Protein AF-A0A1F6GQZ3-F1 (afdb_monomer)

Nearest PDB structures (foldseek):
  5t8y-assembly2_B  TM=8.795E-01  e=8.833E-03  Bacillus subtilis subsp. subtilis str. 168
  5d0b-assembly2_B  TM=8.791E-01  e=3.260E-02  Bacillus subtilis subsp. subtilis str. 168
  5d6s-assembly5_E  TM=8.304E-01  e=1.911E-02  Streptococcus thermophilus
  5d08-assembly2_B  TM=8.276E-01  e=3.670E-02  Bacillus subtilis subsp. subtilis str. 168

Mean predicted aligned error: 3.93 Å

Foldseek 3Di:
DDDLLLALQCLLQADDDADDLVNLQSLAQPQHGDCPVVVPDPVNVPDDDDDDDPPHDDCVCPPDALVVLLPDDPVNVVVVPPPHSNPRCPSVSNNNSSCSNVVNDDD

Organism: NCBI:txid1817773

Solvent-accessible surface area (backbone atoms only — not comparable to full-atom values): 6557 Å² total; per-residue (Å²): 137,83,63,58,95,74,32,48,36,42,53,32,34,69,52,79,77,85,69,54,76,66,52,31,60,71,32,45,76,34,58,67,44,69,57,67,73,53,73,71,29,80,65,55,75,71,53,84,83,74,85,58,71,99,80,37,86,62,70,94,60,64,88,73,50,49,77,59,47,64,68,60,48,73,72,57,46,55,68,66,27,60,99,40,78,68,51,67,28,38,70,69,34,42,30,53,22,17,35,19,30,74,64,54,71,86,131

pLDDT: mean 92.51, std 8.57, range [40.41, 98.38]

Radius of gyration: 14.85 Å; Cα contacts (8 Å, |Δi|>4): 106; chains: 1; bounding box: 38×34×35 Å

Structure (mmCIF, N/CA/C/O backbone):
data_AF-A0A1F6GQZ3-F1
#
_entry.id   AF-A0A1F6GQZ3-F1
#
loop_
_atom_site.group_PDB
_atom_site.id
_atom_site.type_symbol
_atom_site.label_atom_id
_atom_site.label_alt_id
_atom_site.label_comp_id
_atom_site.label_asym_id
_atom_site.label_entity_id
_atom_site.label_seq_id
_atom_site.pdbx_PDB_ins_code
_atom_site.Cartn_x
_atom_site.Cartn_y
_atom_site.Cartn_z
_atom_site.occupancy
_atom_site.B_iso_or_equiv
_atom_site.auth_seq_id
_atom_site.auth_comp_id
_atom_site.auth_asym_id
_atom_site.auth_atom_id
_atom_site.pdbx_PDB_model_num
ATOM 1 N N . MET A 1 1 ? 21.784 -2.403 -0.321 1.00 72.56 1 MET A N 1
ATOM 2 C CA . MET A 1 1 ? 21.061 -2.692 0.937 1.00 72.56 1 MET A CA 1
ATOM 3 C C . MET A 1 1 ? 19.886 -1.729 1.010 1.00 72.56 1 MET A C 1
ATOM 5 O O . MET A 1 1 ? 20.075 -0.581 0.629 1.00 72.56 1 MET A O 1
ATOM 9 N N . VAL A 1 2 ? 18.689 -2.191 1.378 1.00 89.00 2 VAL A N 1
ATOM 10 C CA . VAL A 1 2 ? 17.484 -1.346 1.479 1.00 89.00 2 VAL A CA 1
ATOM 11 C C . VAL A 1 2 ? 17.300 -0.934 2.935 1.00 89.00 2 VAL A C 1
ATOM 13 O O . VAL A 1 2 ? 17.387 -1.787 3.812 1.00 89.00 2 VAL A O 1
ATOM 16 N N . ASP A 1 3 ? 17.019 0.345 3.179 1.00 94.44 3 ASP A N 1
ATOM 17 C CA . ASP A 1 3 ? 16.510 0.808 4.471 1.00 94.44 3 ASP A CA 1
ATOM 18 C C . ASP A 1 3 ? 14.975 0.748 4.457 1.00 94.44 3 ASP A C 1
ATOM 20 O O . ASP A 1 3 ? 14.308 1.472 3.712 1.00 94.44 3 ASP A O 1
ATOM 24 N N . ALA A 1 4 ? 14.411 -0.155 5.260 1.00 94.56 4 ALA A N 1
ATOM 25 C CA . ALA A 1 4 ? 12.973 -0.398 5.303 1.00 94.56 4 ALA A CA 1
ATOM 26 C C . ALA A 1 4 ? 12.183 0.805 5.840 1.00 94.56 4 ALA A C 1
ATOM 28 O O . ALA A 1 4 ? 11.042 1.000 5.425 1.00 94.56 4 ALA A O 1
ATOM 29 N N . ASN A 1 5 ? 12.796 1.663 6.664 1.00 93.12 5 ASN A N 1
ATOM 30 C CA . ASN A 1 5 ? 12.127 2.833 7.248 1.00 93.12 5 ASN A CA 1
ATOM 31 C C . ASN A 1 5 ? 11.669 3.855 6.194 1.00 93.12 5 ASN A C 1
ATOM 33 O O . ASN A 1 5 ? 10.792 4.677 6.467 1.00 93.12 5 ASN A O 1
ATOM 37 N N . TRP A 1 6 ? 12.243 3.774 4.989 1.00 93.75 6 TRP A N 1
ATOM 38 C CA . TRP A 1 6 ? 11.943 4.625 3.836 1.00 93.75 6 TRP A CA 1
ATOM 39 C C . TRP A 1 6 ? 11.265 3.872 2.686 1.00 93.75 6 TRP A C 1
ATOM 41 O O . TRP A 1 6 ? 10.843 4.479 1.701 1.00 93.75 6 TRP A O 1
ATOM 51 N N . CYS A 1 7 ? 11.154 2.546 2.780 1.00 97.31 7 CYS A N 1
ATOM 52 C CA . CYS A 1 7 ? 10.561 1.732 1.731 1.00 97.31 7 CYS A CA 1
ATOM 53 C C . CYS A 1 7 ? 9.032 1.839 1.773 1.00 97.31 7 CYS A C 1
ATOM 55 O O . CYS A 1 7 ? 8.396 1.342 2.698 1.00 97.31 7 CYS A O 1
ATOM 57 N N . ILE A 1 8 ? 8.422 2.417 0.732 1.00 97.69 8 ILE A N 1
ATOM 58 C CA . ILE A 1 8 ? 6.956 2.559 0.625 1.00 97.69 8 ILE A CA 1
ATOM 59 C C . ILE A 1 8 ? 6.250 1.201 0.746 1.00 97.69 8 ILE A C 1
ATOM 61 O O . ILE A 1 8 ? 5.222 1.106 1.412 1.00 97.69 8 ILE A O 1
ATOM 65 N N . SER A 1 9 ? 6.811 0.134 0.165 1.00 97.94 9 SER A N 1
ATOM 66 C CA . SER A 1 9 ? 6.224 -1.205 0.289 1.00 97.94 9 SER A CA 1
ATOM 67 C C . SER A 1 9 ? 6.234 -1.706 1.733 1.00 97.94 9 SER A C 1
ATOM 69 O O . SER A 1 9 ? 5.254 -2.291 2.172 1.00 97.94 9 SER A O 1
ATOM 71 N N . TYR A 1 10 ? 7.307 -1.467 2.490 1.00 98.00 10 TYR A N 1
ATOM 72 C CA . TYR A 1 10 ? 7.339 -1.826 3.910 1.00 98.00 10 TYR A CA 1
ATOM 73 C C . TYR A 1 10 ? 6.344 -0.978 4.708 1.00 98.00 10 TYR A C 1
ATOM 75 O O . TYR A 1 10 ? 5.538 -1.516 5.463 1.00 98.00 10 TYR A O 1
ATOM 83 N N . LEU A 1 11 ? 6.354 0.340 4.493 1.00 98.19 11 LEU A N 1
ATOM 84 C CA . LEU A 1 11 ? 5.482 1.277 5.199 1.00 98.19 11 LEU A CA 1
ATOM 85 C C . LEU A 1 11 ? 3.998 0.958 4.989 1.00 98.19 11 LEU A C 1
ATOM 87 O O . LEU A 1 11 ? 3.204 1.056 5.917 1.00 98.19 11 LEU A O 1
ATOM 91 N N . THR A 1 12 ? 3.611 0.555 3.783 1.00 98.38 12 THR A N 1
ATOM 92 C CA . THR A 1 12 ? 2.204 0.284 3.463 1.00 98.38 12 THR A CA 1
ATOM 93 C C . THR A 1 12 ? 1.752 -1.131 3.827 1.00 98.38 12 THR A C 1
ATOM 95 O O . THR A 1 12 ? 0.557 -1.318 4.045 1.00 98.38 12 THR A O 1
ATOM 98 N N . ILE A 1 13 ? 2.661 -2.112 3.925 1.00 98.31 13 ILE A N 1
ATOM 99 C CA . ILE A 1 13 ? 2.298 -3.520 4.173 1.00 98.31 13 ILE A CA 1
ATOM 100 C C . ILE A 1 13 ? 2.596 -3.968 5.610 1.00 98.31 13 ILE A C 1
ATOM 102 O O . ILE A 1 13 ? 1.766 -4.654 6.199 1.00 98.31 13 ILE A O 1
ATOM 106 N N . GLU A 1 14 ? 3.754 -3.609 6.172 1.00 97.88 14 GLU A N 1
ATOM 107 C CA . GLU A 1 14 ? 4.248 -4.186 7.436 1.00 97.88 14 GLU A CA 1
ATOM 108 C C . GLU A 1 14 ? 4.329 -3.187 8.592 1.00 97.88 14 GLU A C 1
ATOM 110 O O . GLU A 1 14 ? 4.285 -3.598 9.749 1.00 97.88 14 GLU A O 1
ATOM 115 N N . HIS A 1 15 ? 4.501 -1.889 8.316 1.00 97.31 15 HIS A N 1
ATOM 116 C CA . HIS A 1 15 ? 4.623 -0.890 9.382 1.00 97.31 15 HIS A CA 1
ATOM 117 C C . HIS A 1 15 ? 3.334 -0.812 10.197 1.00 97.31 15 HIS A C 1
ATOM 119 O O . HIS A 1 15 ? 2.243 -0.682 9.635 1.00 97.31 15 HIS A O 1
ATOM 125 N N . ILE A 1 16 ? 3.470 -0.830 11.521 1.00 95.69 16 ILE A N 1
ATOM 126 C CA . ILE A 1 16 ? 2.364 -0.754 12.476 1.00 95.69 16 ILE A CA 1
ATOM 127 C C . ILE A 1 16 ? 2.404 0.614 13.154 1.00 95.69 16 ILE A C 1
ATOM 129 O O . ILE A 1 16 ? 3.461 1.084 13.570 1.00 95.69 16 ILE A O 1
ATOM 133 N N . GLY A 1 17 ? 1.235 1.239 13.288 1.00 94.88 17 GLY A N 1
ATOM 134 C CA . GLY A 1 17 ? 1.092 2.560 13.892 1.00 94.88 17 GLY A CA 1
ATOM 135 C C . GLY A 1 17 ? 1.089 3.703 12.872 1.00 94.88 17 GLY A C 1
ATOM 136 O O . GLY A 1 17 ? 1.048 3.461 11.658 1.00 94.88 17 GLY A O 1
ATOM 137 N N . PRO A 1 18 ? 1.079 4.957 13.355 1.00 96.00 18 PRO A N 1
ATOM 138 C CA . PRO A 1 18 ? 0.974 6.135 12.507 1.00 96.00 18 PRO A CA 1
ATOM 139 C C . PRO A 1 18 ? 2.232 6.333 11.656 1.00 96.00 18 PRO A C 1
ATOM 141 O O . PRO A 1 18 ? 3.326 5.868 11.989 1.00 96.00 18 PRO A O 1
ATOM 144 N N . PHE A 1 19 ? 2.067 7.047 10.546 1.00 96.44 19 PHE A N 1
ATOM 145 C CA . PHE A 1 19 ? 3.194 7.553 9.773 1.00 96.44 19 PHE A CA 1
ATOM 146 C C . PHE A 1 19 ? 3.701 8.860 10.369 1.00 96.44 19 PHE A C 1
ATOM 148 O O . PHE A 1 19 ? 2.917 9.705 10.794 1.00 96.44 19 PHE A O 1
ATOM 155 N N . THR A 1 20 ? 5.016 9.064 10.327 1.00 95.94 20 THR A N 1
ATOM 156 C CA . THR A 1 20 ? 5.573 10.413 10.486 1.00 95.94 20 THR A CA 1
ATOM 157 C C . THR A 1 20 ? 5.141 11.304 9.309 1.00 95.94 20 THR A C 1
ATOM 159 O O . THR A 1 20 ? 4.834 10.780 8.231 1.00 95.94 20 THR A O 1
ATOM 162 N N . PRO A 1 21 ? 5.191 12.645 9.427 1.00 95.12 21 PRO A N 1
ATOM 163 C CA . PRO A 1 21 ? 4.843 13.541 8.316 1.00 95.12 21 PRO A CA 1
ATOM 164 C C . PRO A 1 21 ? 5.642 13.262 7.033 1.00 95.12 21 PRO A C 1
ATOM 166 O O . PRO A 1 21 ? 5.131 13.366 5.916 1.00 95.12 21 PRO A O 1
ATOM 169 N N . VAL A 1 22 ? 6.906 12.854 7.186 1.00 94.75 22 VAL A N 1
ATOM 170 C CA . VAL A 1 22 ? 7.781 12.503 6.063 1.00 94.75 22 VAL A CA 1
ATOM 171 C C . VAL A 1 22 ? 7.345 11.190 5.410 1.00 94.75 22 VAL A C 1
ATOM 173 O O . VAL A 1 22 ? 7.255 11.123 4.184 1.00 94.75 22 VAL A O 1
ATOM 176 N N . GLN A 1 23 ? 7.021 10.167 6.206 1.00 96.75 23 GLN A N 1
ATOM 177 C CA . GLN A 1 23 ? 6.502 8.895 5.697 1.00 96.75 23 GLN A CA 1
ATOM 178 C C . GLN A 1 23 ? 5.155 9.086 4.993 1.00 96.75 23 GLN A C 1
ATOM 180 O O . GLN A 1 23 ? 4.995 8.599 3.878 1.00 96.75 23 GLN A O 1
ATOM 185 N N . ALA A 1 24 ? 4.236 9.864 5.573 1.00 96.06 24 ALA A N 1
ATOM 186 C CA . ALA A 1 24 ? 2.937 10.172 4.970 1.00 96.06 24 ALA A CA 1
ATOM 187 C C . ALA A 1 24 ? 3.083 10.901 3.624 1.00 96.06 24 ALA A C 1
ATOM 189 O O . ALA A 1 24 ? 2.374 10.611 2.662 1.00 96.06 24 ALA A O 1
ATOM 190 N N . LYS A 1 25 ? 4.048 11.825 3.511 1.00 95.06 25 LYS A N 1
ATOM 191 C CA . LYS A 1 25 ? 4.370 12.469 2.231 1.00 95.06 25 LYS A CA 1
ATOM 192 C C . LYS A 1 25 ? 4.932 11.472 1.213 1.00 95.06 25 LYS A C 1
ATOM 194 O O . LYS A 1 25 ? 4.571 11.549 0.041 1.00 95.06 25 LYS A O 1
ATOM 199 N N . ALA A 1 26 ? 5.807 10.562 1.638 1.00 94.31 26 ALA A N 1
ATOM 200 C CA . ALA A 1 26 ? 6.440 9.580 0.758 1.00 94.31 26 ALA A CA 1
ATOM 201 C C . ALA A 1 26 ? 5.456 8.526 0.221 1.00 94.31 26 ALA A C 1
ATOM 203 O O . ALA A 1 26 ? 5.594 8.098 -0.926 1.00 94.31 26 ALA A O 1
ATOM 204 N N . THR A 1 27 ? 4.461 8.137 1.022 1.00 96.31 27 THR A N 1
ATOM 205 C CA . THR A 1 27 ? 3.430 7.145 0.669 1.00 96.31 27 THR A CA 1
ATOM 206 C C . THR A 1 27 ? 2.220 7.746 -0.054 1.00 96.31 27 THR A C 1
ATOM 208 O O . THR A 1 27 ? 1.303 7.011 -0.418 1.00 96.31 27 THR A O 1
ATOM 211 N N . ARG A 1 28 ? 2.208 9.059 -0.328 1.00 95.00 28 ARG A N 1
ATOM 212 C CA . ARG A 1 28 ? 1.117 9.724 -1.057 1.00 95.00 28 ARG A CA 1
ATOM 213 C C . ARG A 1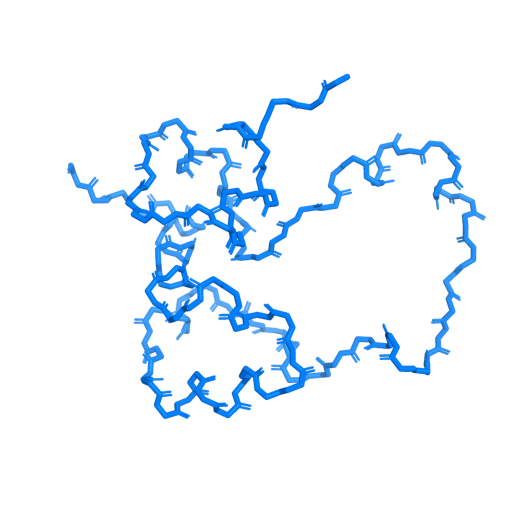 28 ? 0.827 9.021 -2.392 1.00 95.00 28 ARG A C 1
ATOM 215 O O . ARG A 1 28 ? 1.744 8.687 -3.145 1.00 95.00 28 ARG A O 1
ATOM 222 N N . GLY A 1 29 ? -0.457 8.803 -2.672 1.00 92.62 29 GLY A N 1
ATOM 223 C CA . GLY A 1 29 ? -0.939 8.057 -3.838 1.00 92.62 29 GLY A CA 1
ATOM 224 C C . GLY A 1 29 ? -0.722 6.538 -3.788 1.00 92.62 29 GLY A C 1
ATOM 225 O O . GLY A 1 29 ? -1.016 5.873 -4.774 1.00 92.62 29 GLY A O 1
ATOM 226 N N . SER A 1 30 ? -0.212 5.972 -2.687 1.00 95.31 30 SER A N 1
ATOM 227 C CA . SER A 1 30 ? 0.032 4.527 -2.547 1.00 95.31 30 SER A CA 1
ATOM 228 C C . SER A 1 30 ? -0.859 3.926 -1.458 1.00 95.31 30 SER A C 1
ATOM 230 O O . SER A 1 30 ? -0.760 4.310 -0.296 1.00 95.31 30 SER A O 1
ATOM 232 N N . LEU A 1 31 ? -1.709 2.958 -1.817 1.00 96.19 31 LEU A N 1
ATOM 233 C CA . LEU A 1 31 ? -2.558 2.243 -0.852 1.00 96.19 31 LEU A CA 1
ATOM 234 C C . LEU A 1 31 ? -1.883 0.991 -0.277 1.00 96.19 31 LEU A C 1
ATOM 236 O O . LEU A 1 31 ? -2.020 0.716 0.914 1.00 96.19 31 LEU A O 1
ATOM 240 N N . PHE A 1 32 ? -1.158 0.233 -1.104 1.00 96.88 32 PHE A N 1
ATOM 241 C CA . PHE A 1 32 ? -0.563 -1.043 -0.710 1.00 96.88 32 PHE A CA 1
ATOM 242 C C . PHE A 1 32 ? 0.575 -1.437 -1.660 1.00 96.88 32 PHE A C 1
ATOM 244 O O . PHE A 1 32 ? 0.342 -1.649 -2.847 1.00 96.88 32 PHE A O 1
ATOM 251 N N . GLY A 1 33 ? 1.797 -1.566 -1.142 1.00 96.56 33 GLY A N 1
ATOM 252 C CA . GLY A 1 33 ? 2.974 -1.907 -1.943 1.00 96.56 33 GLY A CA 1
ATOM 253 C C . GLY A 1 33 ? 3.566 -0.727 -2.725 1.00 96.56 33 GLY A C 1
ATOM 254 O O . GLY A 1 33 ? 3.133 0.419 -2.601 1.00 96.56 33 GLY A O 1
ATOM 255 N N . CYS A 1 34 ? 4.627 -1.006 -3.486 1.00 96.75 34 CYS A N 1
ATOM 256 C CA . CYS A 1 34 ? 5.297 -0.049 -4.368 1.00 96.75 34 CYS A CA 1
ATOM 257 C C . CYS A 1 34 ? 6.136 -0.789 -5.414 1.00 96.75 34 CYS A C 1
ATOM 259 O O . CYS A 1 34 ? 6.970 -1.612 -5.041 1.00 96.75 34 CYS A O 1
ATOM 261 N N . ASP A 1 35 ? 5.988 -0.413 -6.685 1.00 94.75 35 ASP A N 1
ATOM 26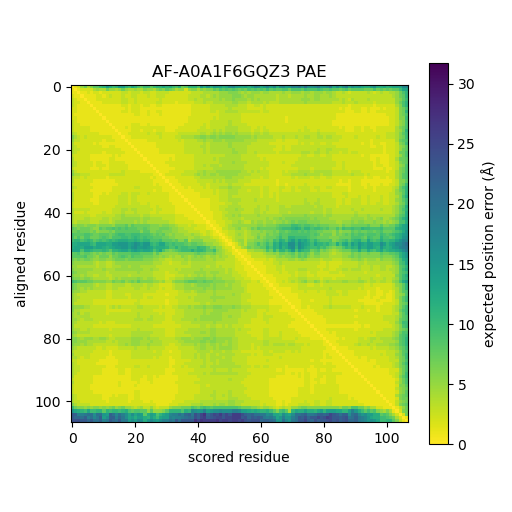2 C CA . ASP A 1 35 ? 6.730 -1.009 -7.803 1.00 94.75 35 ASP A CA 1
ATOM 263 C C . ASP A 1 35 ? 7.772 -0.077 -8.431 1.00 94.75 35 ASP A C 1
ATOM 265 O O . ASP A 1 35 ? 8.431 -0.446 -9.396 1.00 94.75 35 ASP A O 1
ATOM 269 N N . ARG A 1 36 ? 8.033 1.100 -7.850 1.00 94.81 36 ARG A N 1
ATOM 270 C CA . ARG A 1 36 ? 8.967 2.093 -8.426 1.00 94.81 36 ARG A CA 1
ATOM 271 C C . ARG A 1 36 ? 10.373 1.541 -8.693 1.00 94.81 36 ARG A C 1
ATOM 273 O O . ARG A 1 36 ? 11.026 1.931 -9.657 1.00 94.81 36 ARG A O 1
ATOM 280 N N . CYS A 1 37 ? 10.864 0.632 -7.845 1.00 95.06 37 CYS A N 1
ATOM 281 C CA . CYS A 1 37 ? 12.156 -0.023 -8.071 1.00 95.06 37 CYS A CA 1
ATOM 282 C C . CYS A 1 37 ? 12.114 -1.019 -9.241 1.00 95.06 37 CYS A C 1
ATOM 284 O O . CYS A 1 37 ? 13.116 -1.184 -9.935 1.00 95.06 37 CYS A O 1
ATOM 286 N N . GLN A 1 38 ? 10.962 -1.652 -9.476 1.00 94.12 38 GLN A N 1
ATOM 287 C CA . GLN A 1 38 ? 10.728 -2.527 -10.619 1.00 94.12 38 GLN A CA 1
ATOM 288 C C . GLN A 1 38 ? 10.574 -1.718 -11.911 1.00 94.12 38 GLN A C 1
ATOM 290 O O . GLN A 1 38 ? 11.161 -2.087 -12.923 1.00 94.12 38 GLN A O 1
ATOM 295 N N . GLU A 1 39 ? 9.855 -0.596 -11.871 1.00 93.31 39 GLU A N 1
ATOM 296 C CA . GLU A 1 39 ? 9.648 0.313 -13.010 1.00 93.31 39 GLU A CA 1
ATOM 297 C C . GLU A 1 39 ? 10.969 0.916 -13.519 1.00 93.31 39 GLU A C 1
ATOM 299 O O . GLU A 1 39 ? 11.195 1.028 -14.725 1.00 93.31 39 GLU A O 1
ATOM 304 N N . GLY A 1 40 ? 11.880 1.261 -12.602 1.00 94.38 40 GLY A N 1
ATOM 305 C CA . GLY A 1 40 ? 13.216 1.760 -12.940 1.00 94.38 40 GLY A CA 1
ATOM 306 C C . GLY A 1 40 ? 14.210 0.681 -13.387 1.00 94.38 40 GLY A C 1
ATOM 307 O O . GLY A 1 40 ? 15.324 1.012 -13.795 1.00 94.38 40 GLY A O 1
ATOM 308 N N . CYS A 1 41 ? 13.854 -0.605 -13.301 1.00 95.25 41 CYS A N 1
ATOM 309 C CA . CYS A 1 41 ? 14.767 -1.701 -13.614 1.00 95.25 41 CYS A CA 1
ATOM 310 C C . CYS A 1 41 ? 14.868 -1.930 -15.138 1.00 95.25 41 CYS A C 1
ATOM 312 O O . CYS A 1 41 ? 13.867 -2.268 -15.775 1.00 95.25 41 CYS A O 1
ATOM 314 N N . PRO A 1 42 ? 16.072 -1.863 -15.744 1.00 95.00 42 PRO A N 1
ATOM 315 C CA . PRO A 1 42 ? 16.242 -2.017 -17.194 1.00 95.00 42 PRO A CA 1
ATOM 316 C C . PRO A 1 42 ? 15.921 -3.429 -17.705 1.00 95.00 42 PRO A C 1
ATOM 318 O O . PRO A 1 42 ? 15.652 -3.616 -18.891 1.00 95.00 42 PRO A O 1
ATOM 321 N N . TYR A 1 43 ? 15.953 -4.431 -16.824 1.00 94.19 43 TYR A N 1
ATOM 322 C CA . TYR A 1 43 ? 15.586 -5.803 -17.166 1.00 94.19 43 TYR A CA 1
ATOM 323 C C . TYR A 1 43 ? 14.066 -5.989 -17.196 1.00 94.19 43 TYR A C 1
ATOM 325 O O . TYR A 1 43 ? 13.552 -6.600 -18.131 1.00 94.19 43 TYR A O 1
ATOM 333 N N . ASN A 1 44 ? 13.339 -5.407 -16.233 1.00 93.31 44 ASN A N 1
ATOM 334 C CA . ASN A 1 44 ? 11.878 -5.518 -16.171 1.00 93.31 44 ASN A CA 1
ATOM 335 C C . ASN A 1 44 ? 11.185 -4.789 -17.321 1.00 93.31 44 ASN A C 1
ATOM 337 O O . ASN A 1 44 ? 10.148 -5.250 -17.783 1.00 93.31 44 ASN A O 1
ATOM 341 N N . GLN A 1 45 ? 11.784 -3.722 -17.855 1.00 88.25 45 GLN A N 1
ATOM 342 C CA . GLN A 1 45 ? 11.268 -3.038 -19.050 1.00 88.25 45 GLN A CA 1
ATOM 343 C C . GLN A 1 45 ? 11.114 -3.964 -20.266 1.00 88.25 45 GLN A C 1
ATOM 345 O O . GLN A 1 45 ? 10.318 -3.685 -21.157 1.00 88.25 45 GLN A O 1
ATOM 350 N N . LYS A 1 46 ? 11.888 -5.055 -20.318 1.00 91.12 46 LYS A N 1
ATOM 351 C CA . LYS A 1 46 ? 11.865 -6.043 -21.404 1.00 91.12 46 LYS A CA 1
ATOM 352 C C . LYS A 1 46 ? 11.194 -7.353 -20.993 1.00 91.12 46 LYS A C 1
ATOM 354 O O . LYS A 1 46 ? 11.159 -8.287 -21.793 1.00 91.12 46 LYS A O 1
ATOM 359 N N . ALA A 1 47 ? 10.721 -7.456 -19.752 1.00 90.44 47 ALA A N 1
ATOM 360 C CA . ALA A 1 47 ? 10.125 -8.680 -19.250 1.00 90.44 47 ALA A CA 1
ATOM 361 C C . ALA A 1 47 ? 8.743 -8.902 -19.894 1.00 90.44 47 ALA A C 1
ATOM 363 O O . ALA A 1 47 ? 7.963 -7.955 -20.017 1.00 90.44 47 ALA A O 1
ATOM 364 N N . PRO A 1 48 ? 8.415 -10.136 -20.313 1.00 88.12 48 PRO A N 1
ATOM 365 C CA . PRO A 1 48 ? 7.102 -10.437 -20.862 1.00 88.12 48 PRO A CA 1
ATOM 366 C C . PRO A 1 48 ? 6.033 -10.359 -19.766 1.00 88.12 48 PRO A C 1
ATOM 368 O O . PRO A 1 48 ? 6.209 -10.893 -18.672 1.00 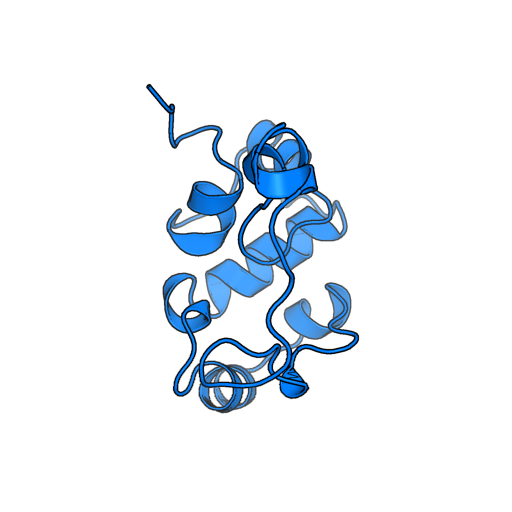88.12 48 PRO A O 1
ATOM 371 N N . VAL A 1 49 ? 4.894 -9.742 -20.081 1.00 85.31 49 VAL A N 1
ATOM 372 C CA . VAL A 1 49 ? 3.701 -9.813 -19.229 1.00 85.31 49 VAL A CA 1
ATOM 373 C C . VAL A 1 49 ? 3.010 -11.142 -19.502 1.00 85.31 49 VAL A C 1
ATOM 375 O O . VAL A 1 49 ? 2.666 -11.439 -20.646 1.00 85.31 49 VAL A O 1
ATOM 378 N N . GLN A 1 50 ? 2.800 -11.943 -18.460 1.00 82.94 50 GLN A N 1
ATOM 379 C CA . GLN A 1 50 ? 2.023 -13.170 -18.562 1.00 82.94 50 GLN A CA 1
ATOM 380 C C . GLN A 1 50 ? 0.549 -12.867 -18.251 1.00 82.94 50 GLN A C 1
ATOM 382 O O . GLN A 1 50 ? 0.225 -12.582 -17.097 1.00 82.94 50 GLN A O 1
ATOM 387 N N . PRO A 1 51 ? -0.360 -12.918 -19.239 1.00 80.25 51 PRO A N 1
ATOM 388 C CA . PRO A 1 51 ? -1.782 -12.794 -18.964 1.00 80.25 51 PRO A CA 1
ATOM 389 C C . PRO A 1 51 ? -2.306 -14.075 -18.302 1.00 80.25 51 PRO A C 1
ATOM 391 O O . PRO A 1 51 ? -1.980 -15.189 -18.717 1.00 80.25 51 PRO A O 1
ATOM 394 N N . GLY A 1 52 ? -3.171 -13.918 -17.301 1.00 82.38 52 GLY A N 1
ATOM 395 C CA . GLY A 1 52 ? -3.827 -15.043 -16.637 1.00 82.38 52 GLY A CA 1
ATOM 396 C C . GLY A 1 52 ? -2.942 -15.795 -15.633 1.00 82.38 52 GLY A C 1
ATOM 397 O O . GLY A 1 52 ? -1.836 -15.387 -15.291 1.00 82.38 52 GLY A O 1
ATOM 398 N N . GLY A 1 53 ? -3.471 -16.905 -15.117 1.00 85.62 53 GLY A N 1
ATOM 399 C CA . GLY A 1 53 ? -2.806 -17.711 -14.093 1.00 85.62 53 GLY A CA 1
ATOM 400 C C . GLY A 1 53 ? -3.037 -17.218 -12.657 1.00 85.62 53 GLY A C 1
ATOM 401 O O . GLY A 1 53 ? -3.795 -16.277 -12.424 1.00 85.62 53 GLY A O 1
ATOM 402 N N . PRO A 1 54 ? -2.402 -17.866 -11.665 1.00 84.44 54 PRO A N 1
ATOM 403 C CA . PRO A 1 54 ? -2.653 -17.616 -10.242 1.00 84.44 54 PRO A CA 1
ATOM 404 C C . PRO A 1 54 ? -2.191 -16.233 -9.753 1.00 84.44 54 PRO A C 1
ATOM 406 O O . PRO A 1 54 ? -2.538 -15.845 -8.641 1.00 84.44 54 PRO A O 1
ATOM 409 N N . PHE A 1 55 ? -1.421 -15.506 -10.568 1.00 83.88 55 PHE A N 1
ATOM 410 C CA . PHE A 1 55 ? -0.919 -14.158 -10.282 1.00 83.88 55 PHE A CA 1
ATOM 411 C C . PHE A 1 55 ? -1.560 -13.081 -11.164 1.00 83.88 55 PHE A C 1
ATOM 413 O O . PHE A 1 55 ? -1.108 -11.938 -11.153 1.00 83.88 55 PHE A O 1
ATOM 420 N N . ALA A 1 56 ? -2.589 -13.434 -11.942 1.00 88.06 56 ALA A N 1
ATOM 421 C CA . ALA A 1 56 ? -3.354 -12.447 -12.686 1.00 88.06 56 ALA A CA 1
ATOM 422 C C . ALA A 1 56 ? -3.963 -11.415 -11.733 1.00 88.06 56 ALA A C 1
ATOM 424 O O . ALA A 1 56 ? -4.305 -11.732 -10.590 1.00 88.06 56 ALA A O 1
ATOM 425 N N . PHE A 1 57 ? -4.122 -10.188 -12.228 1.00 88.62 57 PHE A N 1
ATOM 426 C CA . PHE A 1 57 ? -4.819 -9.151 -11.484 1.00 88.62 57 PHE A CA 1
ATOM 427 C C . PHE A 1 57 ? -6.225 -9.628 -11.105 1.00 88.62 57 PHE A C 1
ATOM 429 O O . PHE A 1 57 ? -6.962 -10.158 -11.936 1.00 88.62 57 PHE A O 1
ATOM 436 N N . ASP A 1 58 ? -6.575 -9.444 -9.837 1.00 90.75 58 ASP A N 1
ATOM 437 C CA . ASP A 1 58 ? -7.867 -9.827 -9.289 1.00 90.75 58 ASP A CA 1
ATOM 438 C C . ASP A 1 58 ? -8.838 -8.637 -9.422 1.00 90.75 58 ASP A C 1
ATOM 440 O O . ASP A 1 58 ? -8.620 -7.615 -8.761 1.00 90.75 58 ASP A O 1
ATOM 444 N N . PRO A 1 59 ? -9.900 -8.738 -10.251 1.00 91.75 59 PRO A N 1
ATOM 445 C CA . PRO A 1 59 ? -10.777 -7.611 -10.580 1.00 91.75 59 PRO A CA 1
ATOM 446 C C . PRO A 1 59 ? -11.465 -6.956 -9.382 1.00 91.75 59 PRO A C 1
ATOM 448 O O . PRO A 1 59 ? -11.925 -5.823 -9.488 1.00 91.75 59 PRO A O 1
ATOM 451 N N . ARG A 1 60 ? -11.517 -7.610 -8.212 1.00 91.00 60 ARG A N 1
ATOM 452 C CA . ARG A 1 60 ? -12.075 -6.988 -6.996 1.00 91.00 60 ARG A CA 1
ATOM 453 C C . ARG A 1 60 ? -11.327 -5.723 -6.552 1.00 91.00 60 ARG A C 1
ATOM 455 O O . ARG A 1 60 ? -11.852 -4.974 -5.735 1.00 91.00 60 ARG A O 1
ATOM 462 N N . TRP A 1 61 ? -10.105 -5.517 -7.043 1.00 91.75 61 TRP A N 1
ATOM 463 C CA . TRP A 1 61 ? -9.282 -4.342 -6.748 1.00 91.75 61 TRP A CA 1
ATOM 464 C C . TRP A 1 61 ? -9.365 -3.258 -7.827 1.00 91.75 61 TRP A C 1
ATOM 466 O O . TRP A 1 61 ? -8.747 -2.203 -7.682 1.00 91.75 61 TRP A O 1
ATOM 476 N N . GLU A 1 62 ? -10.091 -3.506 -8.917 1.00 92.69 62 GLU A N 1
ATOM 477 C CA . GLU A 1 62 ? -10.223 -2.561 -10.020 1.00 92.69 62 GLU A CA 1
ATOM 478 C C . GLU A 1 62 ? -10.946 -1.285 -9.566 1.00 92.69 62 GLU A C 1
ATOM 480 O O . GLU A 1 62 ? -11.984 -1.340 -8.906 1.00 92.69 62 GLU A O 1
ATOM 485 N N . GLY A 1 63 ? -10.386 -0.117 -9.900 1.00 89.25 63 GLY A N 1
ATOM 486 C CA . GLY A 1 63 ? -10.989 1.177 -9.557 1.00 89.25 63 GLY A CA 1
ATOM 487 C C . GLY A 1 63 ? -11.128 1.428 -8.049 1.00 89.25 63 GLY A C 1
ATOM 488 O O . GLY A 1 63 ? -12.067 2.110 -7.613 1.00 89.25 63 GLY A O 1
ATOM 489 N N . LEU A 1 64 ? -10.247 0.838 -7.231 1.00 93.06 64 LEU A N 1
ATOM 490 C CA . LEU A 1 64 ? -10.225 1.105 -5.800 1.00 93.06 64 LEU A CA 1
ATOM 491 C C . LEU A 1 64 ? -9.740 2.534 -5.528 1.00 93.06 64 LEU A C 1
ATOM 493 O O . LEU A 1 64 ? -8.570 2.859 -5.702 1.00 93.06 64 LEU A O 1
ATOM 497 N N . GLU A 1 65 ? -10.650 3.359 -5.019 1.00 94.00 65 GLU A N 1
ATOM 498 C CA . GLU A 1 65 ? -10.375 4.740 -4.634 1.00 94.00 65 GLU A CA 1
ATOM 499 C C . GLU A 1 65 ? -10.005 4.834 -3.146 1.00 94.00 65 GLU A C 1
ATOM 501 O O . GLU A 1 65 ? -10.729 4.269 -2.315 1.00 94.00 65 GLU A O 1
ATOM 506 N N . PRO A 1 66 ? -8.968 5.606 -2.762 1.00 94.56 66 PRO A N 1
ATOM 507 C CA . PRO A 1 66 ? -8.596 5.799 -1.359 1.00 94.56 66 PRO A CA 1
ATOM 508 C C . PRO A 1 66 ? -9.759 6.242 -0.461 1.00 94.56 66 PRO A C 1
ATOM 510 O O . PRO A 1 66 ? -9.892 5.762 0.660 1.00 94.56 66 PRO A O 1
ATOM 513 N N . ALA A 1 67 ? -10.658 7.092 -0.965 1.00 95.12 67 ALA A N 1
ATOM 514 C CA . ALA A 1 67 ? -11.811 7.570 -0.201 1.00 95.12 67 ALA A CA 1
ATOM 515 C C . ALA A 1 67 ? -12.779 6.445 0.210 1.00 95.12 67 ALA A C 1
ATOM 517 O O . ALA A 1 67 ? -13.377 6.513 1.280 1.00 95.12 67 ALA A O 1
ATOM 518 N N . LYS A 1 68 ? -12.916 5.385 -0.601 1.00 94.69 68 LYS A N 1
ATOM 519 C CA . LYS A 1 68 ? -13.765 4.229 -0.257 1.00 94.69 68 LYS A CA 1
ATOM 520 C C . LYS A 1 68 ? -13.170 3.417 0.890 1.00 94.69 68 LYS A C 1
ATOM 522 O O . LYS A 1 68 ? -13.912 2.899 1.716 1.00 94.69 68 LYS A O 1
ATOM 527 N N . VAL A 1 69 ? -11.841 3.331 0.945 1.00 96.31 69 VAL A N 1
ATOM 528 C CA . VAL A 1 69 ? -11.112 2.581 1.976 1.00 96.31 69 VAL A CA 1
ATOM 529 C C . VAL A 1 69 ? -11.344 3.178 3.364 1.00 96.31 69 VAL A C 1
ATOM 531 O O . VAL A 1 69 ? -11.453 2.433 4.332 1.00 96.31 69 VAL A O 1
ATOM 534 N N . LEU A 1 70 ? -11.478 4.506 3.470 1.00 96.38 70 LEU A N 1
ATOM 535 C CA . LEU A 1 70 ? -11.757 5.185 4.743 1.00 96.38 70 LEU A CA 1
ATOM 536 C C . LEU A 1 70 ? -13.070 4.733 5.402 1.00 96.38 70 LEU A C 1
ATOM 538 O O . LEU A 1 70 ? -13.206 4.844 6.616 1.00 96.38 70 LEU A O 1
ATOM 542 N N . GLY A 1 71 ? -14.029 4.255 4.605 1.00 95.06 71 GLY A N 1
ATOM 543 C CA . GLY A 1 71 ? -15.340 3.805 5.069 1.00 95.06 71 GLY A CA 1
ATOM 544 C C . GLY A 1 71 ? -15.473 2.293 5.238 1.00 95.06 71 GLY A C 1
ATOM 545 O O . GLY A 1 71 ? -16.574 1.833 5.529 1.00 95.06 71 GLY A O 1
ATOM 546 N N . TRP A 1 72 ? -14.405 1.516 5.028 1.00 96.81 72 TRP A N 1
ATOM 547 C CA . TRP A 1 72 ? -14.475 0.062 5.151 1.00 96.81 72 TRP A CA 1
ATOM 548 C C . TRP A 1 72 ? -14.789 -0.374 6.578 1.00 96.81 72 TRP A C 1
ATOM 550 O O . TRP A 1 72 ? -14.106 -0.011 7.533 1.00 96.81 72 TRP A O 1
ATOM 560 N N . SER A 1 73 ? -15.788 -1.236 6.692 1.00 96.69 73 SER A N 1
ATOM 561 C CA . SER A 1 73 ? -16.063 -2.030 7.882 1.00 96.69 73 SER A CA 1
ATOM 562 C C . SER A 1 73 ? -15.170 -3.272 7.948 1.00 96.69 73 SER A C 1
ATOM 564 O O . SER A 1 73 ? -14.724 -3.798 6.922 1.00 96.69 73 SER A O 1
ATOM 566 N N . GLU A 1 74 ? -14.999 -3.836 9.146 1.00 95.94 74 GLU A N 1
ATOM 567 C CA . GLU A 1 74 ? -14.366 -5.144 9.343 1.00 95.94 74 GLU A CA 1
ATOM 568 C C . GLU A 1 74 ? -14.961 -6.203 8.417 1.00 95.94 74 GLU A C 1
ATOM 570 O O . GLU A 1 74 ? -14.226 -6.967 7.802 1.00 95.94 74 GLU A O 1
ATOM 575 N N . ARG A 1 75 ? -16.289 -6.227 8.259 1.00 96.69 75 ARG A N 1
ATOM 576 C CA . ARG A 1 75 ? -16.972 -7.206 7.404 1.00 96.69 75 ARG A CA 1
ATOM 577 C C . ARG A 1 75 ? -16.558 -7.086 5.937 1.00 96.69 75 ARG A C 1
ATOM 579 O O . ARG A 1 75 ? -16.361 -8.109 5.280 1.00 96.69 75 ARG A O 1
ATOM 586 N N . GLU A 1 76 ? -16.459 -5.868 5.415 1.00 94.75 76 GLU A N 1
ATOM 587 C CA . GLU A 1 76 ? -16.005 -5.636 4.039 1.00 94.75 76 GLU A CA 1
ATOM 588 C C . GLU A 1 76 ? -14.540 -6.043 3.880 1.00 94.75 76 GLU A C 1
ATOM 590 O O . GLU A 1 76 ? -14.189 -6.750 2.931 1.00 94.75 76 GLU A O 1
ATOM 595 N N . PHE A 1 77 ? -13.697 -5.689 4.851 1.00 96.31 77 PHE A N 1
ATOM 596 C CA . PHE A 1 77 ? -12.291 -6.071 4.838 1.00 96.31 77 PHE A CA 1
ATOM 597 C C . PHE A 1 77 ? -12.087 -7.590 4.928 1.00 96.31 77 PHE A C 1
ATOM 599 O O . PHE A 1 77 ? -11.250 -8.137 4.207 1.00 96.31 77 PHE A O 1
ATOM 606 N N . GLU A 1 78 ? -12.870 -8.301 5.746 1.00 95.31 78 GLU A N 1
ATOM 607 C CA . GLU A 1 78 ? -12.843 -9.766 5.826 1.00 95.31 78 GLU A CA 1
ATOM 608 C C . GLU A 1 78 ? -13.076 -10.403 4.454 1.00 95.31 78 GLU A C 1
ATOM 610 O O . GLU A 1 78 ? -12.328 -11.300 4.067 1.00 95.31 78 GLU A O 1
ATOM 615 N N . ALA A 1 79 ? -14.060 -9.921 3.691 1.00 93.44 79 ALA A N 1
ATOM 616 C CA . ALA A 1 79 ? -14.343 -10.439 2.353 1.00 93.44 79 ALA A CA 1
ATOM 617 C C . ALA A 1 79 ? -13.181 -10.181 1.376 1.00 93.44 79 ALA A C 1
ATOM 619 O O . ALA A 1 79 ? -12.813 -11.051 0.581 1.00 93.44 79 ALA A O 1
ATOM 620 N N . LEU A 1 80 ? -12.561 -9.004 1.465 1.00 93.38 80 LEU A N 1
ATOM 621 C CA . LEU A 1 80 ? -11.467 -8.585 0.591 1.00 93.38 80 LEU A CA 1
ATOM 622 C C . LEU A 1 80 ? -10.130 -9.264 0.916 1.00 93.38 80 LEU A C 1
ATOM 624 O O . LEU A 1 80 ? -9.315 -9.498 0.022 1.00 93.38 80 LEU A O 1
ATOM 628 N N . LYS A 1 81 ? -9.877 -9.619 2.177 1.00 93.94 81 LYS A N 1
ATOM 629 C CA . LYS A 1 81 ? -8.571 -10.150 2.593 1.00 93.94 81 LYS A CA 1
ATOM 630 C C . LYS A 1 81 ? -8.385 -11.644 2.304 1.00 93.94 81 LYS A C 1
ATOM 632 O O . LYS A 1 81 ? -7.254 -12.144 2.327 1.00 93.94 81 LYS A O 1
ATOM 637 N N . VAL A 1 82 ? -9.467 -12.380 2.030 1.00 93.69 82 VAL A N 1
ATOM 638 C CA . VAL A 1 82 ? -9.407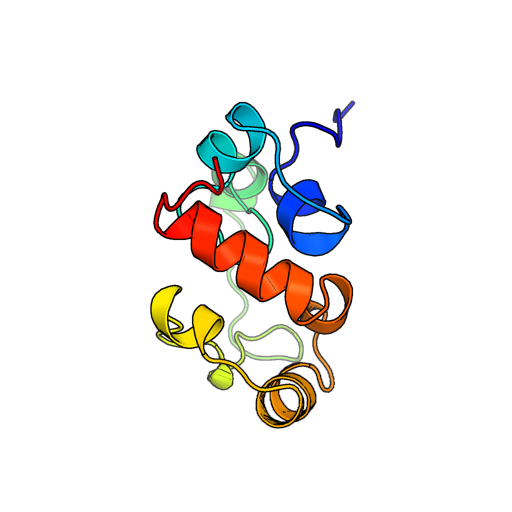 -13.821 1.732 1.00 93.69 82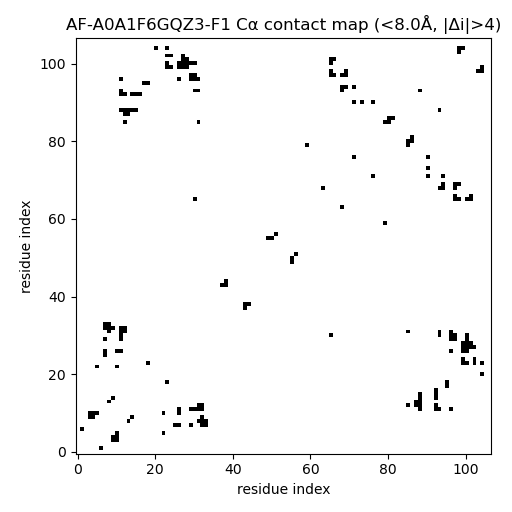 VAL A CA 1
ATOM 639 C C . VAL A 1 82 ? -8.520 -14.076 0.512 1.00 93.69 82 VAL A C 1
ATOM 641 O O . VAL A 1 82 ? -8.669 -13.437 -0.532 1.00 93.69 82 VAL A O 1
ATOM 644 N N . LYS A 1 83 ? -7.584 -15.028 0.661 1.00 91.56 83 LYS A N 1
ATOM 645 C CA . LYS A 1 83 ? -6.600 -15.425 -0.365 1.00 91.56 83 LYS A CA 1
ATOM 646 C C . LYS A 1 83 ? -5.800 -14.244 -0.936 1.00 91.56 83 LYS A C 1
ATOM 648 O O . LYS A 1 83 ? -5.435 -14.254 -2.104 1.00 91.56 83 LYS A O 1
ATOM 653 N N . SER A 1 84 ? -5.538 -13.230 -0.116 1.00 93.00 84 SER A N 1
ATOM 654 C CA . SER A 1 84 ? -4.858 -12.012 -0.545 1.00 93.00 84 SER A CA 1
ATOM 655 C C . SER A 1 84 ? -3.769 -11.595 0.448 1.00 93.00 84 SER A C 1
ATOM 657 O O . SER A 1 84 ? -3.964 -11.740 1.661 1.00 93.00 84 SER A O 1
ATOM 659 N N . PRO A 1 85 ? -2.621 -11.061 -0.016 1.00 94.06 85 PRO A N 1
ATOM 660 C CA . PRO A 1 85 ? -1.588 -10.521 0.869 1.00 94.06 85 PRO A CA 1
ATOM 661 C C . PRO A 1 85 ? -2.049 -9.269 1.627 1.00 94.06 85 PRO A C 1
ATOM 663 O O . PRO A 1 85 ? -1.460 -8.935 2.652 1.00 94.06 85 PRO A O 1
ATOM 666 N N . VAL A 1 86 ? -3.128 -8.616 1.187 1.00 95.25 86 VAL A N 1
ATOM 667 C CA . VAL A 1 86 ? -3.678 -7.390 1.794 1.00 95.25 86 VAL A CA 1
ATOM 668 C C . VAL A 1 86 ? -4.023 -7.532 3.278 1.00 95.25 86 VAL A C 1
ATOM 670 O O . VAL A 1 86 ? -4.016 -6.539 4.001 1.00 95.25 86 VAL A O 1
ATOM 673 N N . LYS A 1 87 ? -4.253 -8.766 3.754 1.00 96.38 87 LYS A N 1
ATOM 674 C CA . LYS A 1 87 ? -4.477 -9.071 5.174 1.00 96.38 87 LYS A CA 1
ATOM 675 C C . LYS A 1 87 ? -3.320 -8.648 6.082 1.00 96.38 87 LYS A C 1
ATOM 677 O O . LYS A 1 87 ? -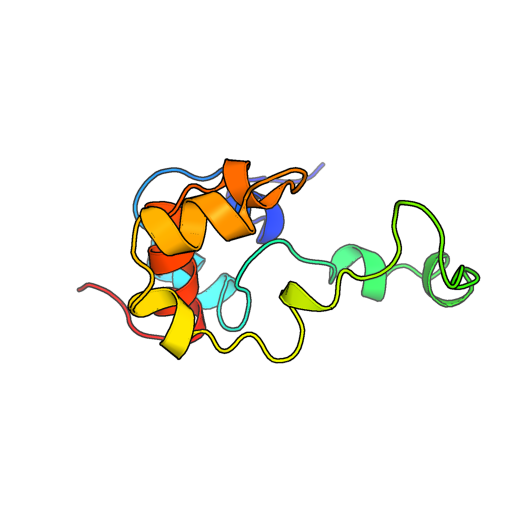3.548 -8.464 7.269 1.00 96.38 87 LYS A O 1
ATOM 682 N N . ARG A 1 88 ? -2.097 -8.535 5.545 1.00 97.69 88 ARG A N 1
ATOM 683 C CA . ARG A 1 88 ? -0.880 -8.235 6.317 1.00 97.69 88 ARG A CA 1
ATOM 684 C C . ARG A 1 88 ? -0.903 -6.839 6.933 1.00 97.69 88 ARG A C 1
ATOM 686 O O . ARG A 1 88 ? -0.492 -6.696 8.073 1.00 97.69 88 ARG A O 1
ATOM 693 N N . ALA A 1 89 ? -1.453 -5.862 6.212 1.00 97.44 89 ALA A N 1
ATOM 694 C CA . ALA A 1 89 ? -1.572 -4.493 6.706 1.00 97.44 89 ALA A CA 1
ATOM 695 C C . ALA A 1 89 ? -2.685 -4.329 7.758 1.00 97.44 89 ALA A C 1
ATOM 697 O O . ALA A 1 89 ? -2.630 -3.408 8.569 1.00 97.44 89 ALA A O 1
ATOM 698 N N . GLY A 1 90 ? -3.701 -5.204 7.744 1.00 97.31 90 GLY A N 1
ATOM 699 C CA . GLY A 1 90 ? -4.913 -5.047 8.556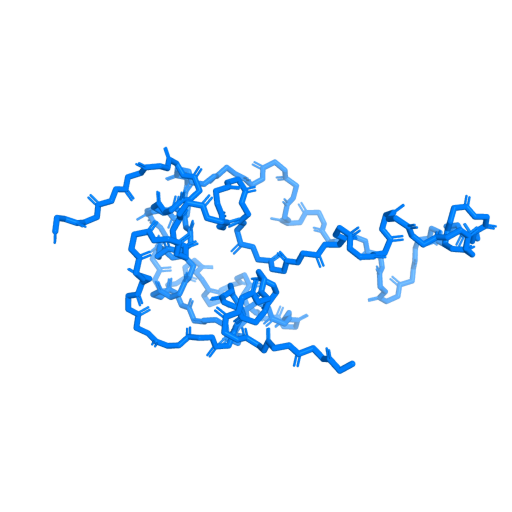 1.00 97.31 90 GLY A CA 1
ATOM 700 C C . GLY A 1 90 ? -5.774 -3.845 8.136 1.00 97.31 90 GLY A C 1
ATOM 701 O O . GLY A 1 90 ? -5.321 -2.970 7.401 1.00 97.31 90 GLY A O 1
ATOM 702 N N . LEU A 1 91 ? -7.030 -3.793 8.591 1.00 97.50 91 LEU A N 1
ATOM 703 C CA . LEU A 1 91 ? -7.952 -2.712 8.216 1.00 97.50 91 LEU A CA 1
ATOM 704 C C . LEU A 1 91 ? -7.425 -1.335 8.651 1.00 97.50 91 LEU A C 1
ATOM 706 O O . LEU A 1 91 ? -7.404 -0.404 7.851 1.00 97.50 91 LEU A O 1
ATOM 710 N N . GLU A 1 92 ? -6.908 -1.224 9.875 1.00 97.25 92 GLU A N 1
ATOM 711 C CA . GLU A 1 92 ? -6.314 0.019 10.385 1.00 97.25 92 GLU A CA 1
ATOM 712 C C . GLU A 1 92 ? -5.153 0.515 9.509 1.00 97.25 92 GLU A C 1
ATOM 714 O O . GLU A 1 92 ? -5.059 1.707 9.211 1.00 97.25 92 GLU A O 1
ATOM 719 N N . GLY A 1 93 ? -4.291 -0.397 9.042 1.00 97.88 93 GLY A N 1
ATOM 720 C CA . GLY A 1 93 ? -3.199 -0.065 8.130 1.00 97.88 93 GLY A CA 1
ATOM 721 C C . GLY A 1 93 ? -3.708 0.444 6.783 1.00 97.88 93 GLY A C 1
ATOM 722 O O . GLY A 1 93 ? -3.189 1.434 6.270 1.00 97.88 93 GLY A O 1
ATOM 723 N N . TRP A 1 94 ? -4.763 -0.168 6.240 1.00 97.75 94 TRP A N 1
ATOM 724 C CA . TRP A 1 94 ? -5.418 0.293 5.012 1.00 97.75 94 TRP A CA 1
ATOM 725 C C . TRP A 1 94 ? -6.034 1.686 5.163 1.00 97.75 94 TRP A C 1
ATOM 727 O O . TRP A 1 94 ? -5.797 2.545 4.312 1.00 97.75 94 TRP A O 1
ATOM 737 N N . VAL A 1 95 ? -6.750 1.947 6.260 1.00 97.44 95 VAL A N 1
ATOM 738 C CA . VAL A 1 95 ? -7.326 3.270 6.554 1.00 97.44 95 VAL A CA 1
ATOM 739 C C . VAL A 1 95 ? -6.222 4.318 6.715 1.00 97.44 95 VAL A C 1
ATOM 741 O O . VAL A 1 95 ? -6.303 5.396 6.126 1.00 97.44 95 VAL A O 1
ATOM 744 N N . ARG A 1 96 ? -5.141 4.001 7.439 1.00 97.81 96 ARG A N 1
ATOM 745 C CA . ARG A 1 96 ? -3.965 4.881 7.553 1.00 97.81 96 ARG A CA 1
ATOM 746 C C . ARG A 1 96 ? -3.354 5.188 6.186 1.00 97.81 96 ARG A C 1
ATOM 748 O O . ARG A 1 96 ? -3.058 6.348 5.896 1.00 97.81 96 ARG A O 1
ATOM 755 N N . ASN A 1 97 ? -3.146 4.170 5.353 1.00 97.88 97 ASN A N 1
ATOM 756 C CA . ASN A 1 97 ? -2.575 4.355 4.021 1.00 97.88 97 ASN A CA 1
ATOM 757 C C . ASN A 1 97 ? -3.497 5.217 3.146 1.00 97.88 97 ASN A C 1
ATOM 759 O O . ASN A 1 97 ? -3.009 6.083 2.426 1.00 97.88 97 ASN A O 1
ATOM 763 N N . ALA A 1 98 ? -4.818 5.041 3.247 1.00 97.56 98 ALA A N 1
ATOM 764 C CA . ALA A 1 98 ? -5.802 5.842 2.527 1.00 97.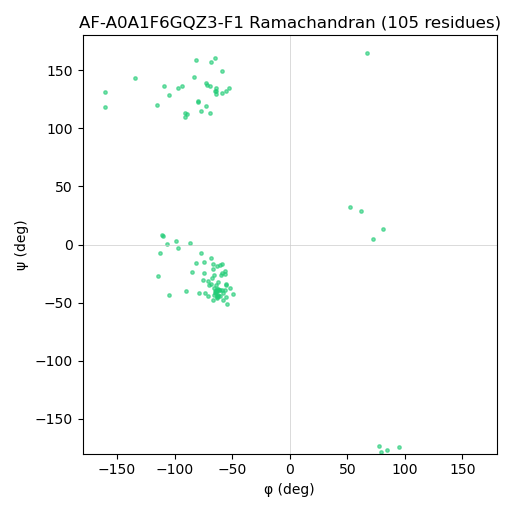56 98 ALA A CA 1
ATOM 765 C C . ALA A 1 98 ? -5.779 7.324 2.928 1.00 97.56 98 ALA A C 1
ATOM 767 O O . ALA A 1 98 ? -5.724 8.178 2.040 1.00 97.56 98 ALA A O 1
ATOM 768 N N . LYS A 1 99 ? -5.720 7.637 4.232 1.00 97.12 99 LYS A N 1
ATOM 769 C CA . LYS A 1 99 ? -5.535 9.019 4.719 1.00 97.12 99 LYS A CA 1
ATOM 770 C C . LYS A 1 99 ? -4.283 9.657 4.104 1.00 97.12 99 LYS A C 1
ATOM 772 O O . LYS A 1 99 ? -4.352 10.712 3.473 1.00 97.12 99 LYS A O 1
ATOM 777 N N . ALA A 1 100 ? -3.145 8.962 4.193 1.00 96.75 100 ALA A N 1
ATOM 778 C CA . ALA A 1 100 ? -1.881 9.436 3.628 1.00 96.75 100 ALA A CA 1
ATOM 779 C C . ALA A 1 100 ? -1.937 9.593 2.097 1.00 96.75 100 ALA A C 1
ATOM 781 O O . ALA A 1 100 ? -1.408 10.566 1.550 1.00 96.75 100 ALA A O 1
ATOM 782 N N . ALA A 1 101 ? -2.612 8.675 1.400 1.00 96.06 101 ALA A N 1
ATOM 783 C CA . ALA A 1 101 ? -2.788 8.725 -0.045 1.00 96.06 101 ALA A CA 1
ATOM 784 C C . ALA A 1 101 ? -3.592 9.956 -0.490 1.00 96.06 101 ALA A C 1
ATOM 786 O O . ALA A 1 101 ? -3.209 10.591 -1.475 1.00 96.06 101 ALA A O 1
ATOM 787 N N . LEU A 1 102 ? -4.634 10.322 0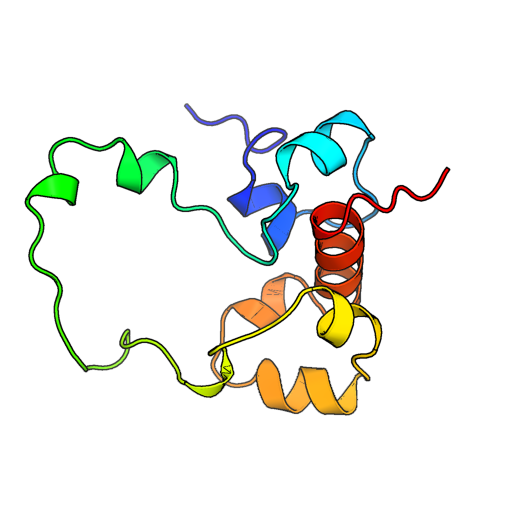.264 1.00 95.19 102 LEU A N 1
ATOM 788 C CA . LEU A 1 102 ? -5.439 11.537 0.070 1.00 95.19 102 LEU A CA 1
ATOM 789 C C . LEU A 1 102 ? -4.709 12.815 0.513 1.00 95.19 102 LEU A C 1
ATOM 791 O O . LEU A 1 102 ? -5.089 13.920 0.134 1.00 95.19 102 LEU A O 1
ATOM 795 N N . GLY A 1 103 ? -3.622 12.675 1.272 1.00 88.56 103 GLY A N 1
ATOM 796 C CA . GLY A 1 103 ? -2.877 13.798 1.828 1.00 88.56 103 GLY A CA 1
ATOM 797 C C . GLY A 1 103 ? -3.499 14.382 3.095 1.00 88.56 103 GLY A C 1
ATOM 798 O O . GLY A 1 103 ? -3.069 15.457 3.511 1.00 88.56 103 GLY A O 1
ATOM 799 N N . GLU A 1 104 ? -4.453 13.679 3.703 1.00 77.38 104 GLU A N 1
ATOM 800 C CA . GLU A 1 104 ? -4.959 13.963 5.042 1.00 77.38 104 GLU A CA 1
ATOM 801 C C . GLU A 1 104 ? -3.882 13.543 6.050 1.00 77.38 104 GLU A C 1
ATOM 803 O O . GLU A 1 104 ? -3.458 12.385 6.085 1.00 77.38 104 GLU A O 1
ATOM 808 N N . GLN A 1 105 ? -3.379 14.495 6.833 1.00 59.16 105 GLN A N 1
ATOM 809 C CA . GLN A 1 105 ? -2.480 14.206 7.949 1.00 59.16 105 GLN A CA 1
ATOM 810 C C . GLN A 1 105 ? -3.284 14.362 9.236 1.00 59.16 105 GLN A C 1
ATOM 812 O O . GLN A 1 105 ? -3.938 15.389 9.415 1.00 59.16 105 GLN A O 1
ATOM 817 N N . ASP A 1 106 ? -3.247 13.348 10.107 1.00 51.81 106 ASP A N 1
ATOM 818 C CA . ASP A 1 106 ? -3.585 13.588 11.511 1.00 51.81 106 ASP A CA 1
ATOM 819 C C . ASP A 1 106 ? -2.525 14.559 12.076 1.00 51.81 106 ASP A C 1
ATOM 821 O O . ASP A 1 106 ? -1.344 14.394 11.742 1.00 51.81 106 ASP A O 1
ATOM 825 N N . PRO A 1 107 ? -2.939 15.600 12.823 1.00 40.41 107 PRO A N 1
ATOM 826 C CA . PRO A 1 107 ? -2.051 16.641 13.340 1.00 40.41 107 PRO A CA 1
ATOM 827 C C . PRO A 1 107 ? -0.956 16.121 14.281 1.00 40.41 107 PRO A C 1
ATOM 829 O O . PRO A 1 107 ? -1.172 15.095 14.966 1.00 40.41 107 PRO A O 1
#

Sequence (107 aa):
MVDANWCISYLTIEHIGPFTPVQAKATRGSLFGCDRCQEGCPYNQKAPVQPGGPFAFDPRWEGLEPAKVLGWSEREFEALKVKSPVKRAGLEGWVRNAKAALGEQDP

InterPro domains:
  IPR004453 Epoxyqueuosine reductase QueG [PTHR30002] (2-105)

Secondary structure (DSSP, 8-state):
---GGG-HHHHHHT--SPPPHHHHHHTTT-SS---HHHHT-TTGGGPPP--SSTTS--GGGTT--HHHHTT--HHHHHHHHTTSGGGGTHHHHHHHHHHHHHT----